Protein AF-A0A109KPI8-F1 (afdb_monomer_lite)

Organism: Pseudomonas fluorescens (NCBI:txid294)

Secondary structure (DSSP, 8-state):
-HHHHHHHHHHHHHHHHHHHHHHHHHHHHHHHHHHHHHTT-HHHHHHHHHHHHHHHHHHHHHHHHHHHHT-

Foldseek 3Di:
DVVLLVVLVVVLVVLVVVLVVLVVVLVVLVVVLVVCVVVVNPVSNVVSVVVNVVSVVSSVVSVVSSVVSND

Structure (mmCIF, N/CA/C/O backbone):
data_AF-A0A109KPI8-F1
#
_entry.id   AF-A0A109KPI8-F1
#
loop_
_atom_site.group_PDB
_atom_site.id
_atom_site.type_symbol
_atom_site.label_atom_id
_atom_site.label_alt_id
_atom_site.label_comp_id
_atom_site.label_asym_id
_atom_site.label_entity_id
_atom_site.label_seq_id
_atom_site.pdbx_PDB_ins_code
_atom_site.Cartn_x
_atom_site.Cartn_y
_atom_site.Cartn_z
_atom_site.occupancy
_atom_site.B_iso_or_equiv
_atom_site.auth_seq_id
_atom_site.auth_comp_id
_atom_site.auth_asym_id
_atom_site.auth_atom_id
_atom_site.pdbx_PDB_model_num
ATOM 1 N N . MET A 1 1 ? 23.020 -3.814 -23.181 1.00 62.25 1 MET A N 1
ATOM 2 C CA . MET A 1 1 ? 22.087 -2.661 -23.134 1.00 62.25 1 MET A CA 1
ATOM 3 C C . MET A 1 1 ? 20.635 -3.120 -23.192 1.00 62.25 1 MET A C 1
ATOM 5 O O . MET A 1 1 ? 19.921 -2.796 -22.258 1.00 62.25 1 MET A O 1
ATOM 9 N N . GLN A 1 2 ? 20.224 -3.919 -24.189 1.00 70.56 2 GLN A N 1
ATOM 10 C CA . GLN A 1 2 ? 18.854 -4.463 -24.299 1.00 70.56 2 GLN A CA 1
ATOM 11 C C . GLN A 1 2 ? 18.380 -5.214 -23.036 1.00 70.56 2 GLN A C 1
ATOM 13 O O . GLN A 1 2 ? 17.246 -5.037 -22.599 1.00 70.56 2 GLN A O 1
ATOM 18 N N . ASP A 1 3 ? 19.265 -5.999 -22.412 1.00 76.38 3 ASP A N 1
ATOM 19 C CA . ASP A 1 3 ? 18.919 -6.804 -21.231 1.00 76.38 3 ASP A CA 1
ATOM 20 C C . ASP A 1 3 ? 18.572 -5.951 -20.002 1.00 76.38 3 ASP A C 1
ATOM 22 O O . ASP A 1 3 ? 17.653 -6.290 -19.260 1.00 76.38 3 ASP A O 1
ATOM 26 N N . ASN A 1 4 ? 19.238 -4.801 -19.825 1.00 82.56 4 ASN A N 1
ATOM 27 C CA . ASN A 1 4 ? 18.926 -3.871 -18.734 1.00 82.56 4 ASN A CA 1
ATOM 28 C C . ASN A 1 4 ? 17.550 -3.227 -18.937 1.00 82.56 4 ASN A C 1
ATOM 30 O O . ASN A 1 4 ? 16.798 -3.083 -17.979 1.00 82.56 4 ASN A O 1
ATOM 34 N N . THR A 1 5 ? 17.190 -2.895 -20.181 1.00 89.62 5 THR A N 1
ATOM 35 C CA . THR A 1 5 ? 15.863 -2.359 -20.511 1.00 89.62 5 THR A CA 1
ATOM 36 C C . THR A 1 5 ? 14.765 -3.381 -20.218 1.00 89.62 5 THR A C 1
ATOM 38 O O . THR A 1 5 ? 13.778 -3.047 -19.568 1.00 89.62 5 THR A O 1
ATOM 41 N N . ASN A 1 6 ? 14.951 -4.643 -20.616 1.00 93.50 6 ASN A N 1
ATOM 42 C CA . ASN A 1 6 ? 13.986 -5.707 -20.324 1.00 93.50 6 ASN A CA 1
ATOM 43 C C . ASN A 1 6 ? 13.854 -5.963 -18.814 1.00 93.50 6 ASN A C 1
ATOM 45 O O . ASN A 1 6 ? 12.742 -6.132 -18.314 1.00 93.50 6 ASN A O 1
ATOM 49 N N . ALA A 1 7 ? 14.969 -5.942 -18.076 1.00 95.06 7 ALA A N 1
ATOM 50 C CA . ALA A 1 7 ? 14.961 -6.086 -16.622 1.00 95.06 7 ALA A CA 1
ATOM 51 C C . ALA A 1 7 ? 14.233 -4.923 -15.925 1.00 95.06 7 ALA A C 1
ATOM 53 O O . ALA A 1 7 ? 13.460 -5.154 -14.993 1.00 95.06 7 ALA A O 1
ATOM 54 N N . HIS A 1 8 ? 14.430 -3.683 -16.385 1.00 97.00 8 HIS A N 1
ATOM 55 C CA . HIS A 1 8 ? 13.720 -2.516 -15.858 1.00 97.00 8 HIS A CA 1
ATOM 56 C C . HIS A 1 8 ? 12.211 -2.607 -16.103 1.00 97.00 8 HIS A C 1
ATOM 58 O O . HIS A 1 8 ? 11.439 -2.364 -15.176 1.00 97.00 8 HIS A O 1
ATOM 64 N N . ILE A 1 9 ? 11.791 -3.013 -17.307 1.00 96.50 9 ILE A N 1
ATOM 65 C CA . ILE A 1 9 ? 10.373 -3.210 -17.647 1.00 96.50 9 ILE A CA 1
ATOM 66 C C . ILE A 1 9 ? 9.755 -4.282 -16.748 1.00 96.50 9 ILE A C 1
ATOM 68 O O . ILE A 1 9 ? 8.764 -4.010 -16.076 1.00 96.50 9 ILE A O 1
ATOM 72 N N . ALA A 1 10 ? 10.379 -5.461 -16.659 1.00 97.38 10 ALA A N 1
ATOM 73 C CA . ALA A 1 10 ? 9.875 -6.550 -15.824 1.00 97.38 10 ALA A CA 1
ATOM 74 C C . ALA A 1 10 ? 9.767 -6.140 -14.344 1.00 97.38 10 ALA A C 1
ATOM 76 O O . ALA A 1 10 ? 8.780 -6.450 -13.677 1.00 97.38 10 ALA A O 1
ATOM 77 N N . THR A 1 11 ? 10.751 -5.392 -13.837 1.00 98.31 11 THR A N 1
ATOM 78 C CA . THR A 1 11 ? 10.722 -4.871 -12.463 1.00 98.31 11 THR A CA 1
ATOM 79 C C . THR A 1 11 ? 9.590 -3.861 -12.277 1.00 98.31 11 THR A C 1
ATOM 81 O O . THR A 1 11 ? 8.851 -3.940 -11.297 1.00 98.31 11 THR A O 1
ATOM 84 N N . ALA A 1 12 ? 9.414 -2.931 -13.218 1.00 98.44 12 ALA A N 1
ATOM 85 C CA . ALA A 1 12 ? 8.346 -1.939 -13.168 1.00 98.44 12 ALA A CA 1
ATOM 86 C C . ALA A 1 12 ? 6.955 -2.588 -13.217 1.00 98.44 12 ALA A C 1
ATOM 88 O O . ALA A 1 12 ? 6.060 -2.134 -12.510 1.00 98.44 12 ALA A O 1
ATOM 89 N N . ASP A 1 13 ? 6.775 -3.655 -13.994 1.00 98.44 13 ASP A N 1
ATOM 90 C CA . ASP A 1 13 ? 5.502 -4.374 -14.096 1.00 98.44 13 ASP A CA 1
ATOM 91 C C . ASP A 1 13 ? 5.157 -5.117 -12.795 1.00 98.44 13 ASP A C 1
ATOM 93 O O . ASP A 1 13 ? 4.027 -5.030 -12.310 1.00 98.44 13 ASP A O 1
ATOM 97 N N . VAL A 1 14 ? 6.135 -5.777 -12.163 1.00 98.69 14 VAL A N 1
ATOM 98 C CA . VAL A 1 14 ? 5.939 -6.398 -10.839 1.00 98.69 14 VAL A CA 1
ATOM 99 C C . VAL A 1 14 ? 5.616 -5.342 -9.781 1.00 98.69 14 VAL A C 1
ATOM 101 O O . VAL A 1 14 ? 4.706 -5.533 -8.973 1.00 98.69 14 VAL A O 1
ATOM 104 N N . LEU A 1 15 ? 6.310 -4.201 -9.801 1.00 98.75 15 LEU A N 1
ATOM 105 C CA . LEU A 1 15 ? 6.012 -3.089 -8.898 1.00 98.75 15 LEU A CA 1
ATOM 106 C C . LEU A 1 15 ? 4.61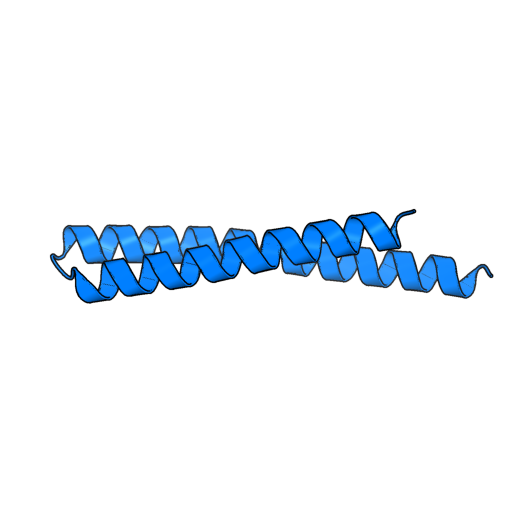8 -2.502 -9.145 1.00 98.75 15 LEU A C 1
ATOM 108 O O . LEU A 1 15 ? 3.958 -2.113 -8.188 1.00 98.75 15 LEU A O 1
ATOM 112 N N . THR A 1 16 ? 4.128 -2.480 -10.387 1.00 98.75 16 THR A N 1
ATOM 113 C CA . THR A 1 16 ? 2.744 -2.087 -10.690 1.00 98.75 16 THR A CA 1
ATOM 114 C C . THR A 1 16 ? 1.735 -3.047 -10.053 1.00 98.75 16 THR A C 1
ATOM 116 O O . THR A 1 16 ? 0.755 -2.591 -9.469 1.00 98.75 16 THR A O 1
ATOM 119 N N . LEU A 1 17 ? 1.977 -4.361 -10.086 1.00 98.81 17 LEU A N 1
ATOM 120 C CA . LEU A 1 17 ? 1.121 -5.323 -9.376 1.00 98.81 17 LEU A CA 1
ATOM 121 C C . LEU A 1 17 ? 1.158 -5.103 -7.858 1.00 98.81 17 LEU A C 1
ATOM 123 O O . LEU A 1 17 ? 0.118 -5.142 -7.203 1.00 98.81 17 LEU A O 1
ATOM 127 N N . LEU A 1 18 ? 2.336 -4.817 -7.297 1.00 98.81 18 LEU A N 1
ATOM 128 C CA . LEU A 1 18 ? 2.466 -4.515 -5.873 1.00 98.81 18 LEU A CA 1
ATOM 129 C C . LEU A 1 18 ? 1.760 -3.202 -5.495 1.00 98.81 18 LEU A C 1
ATOM 131 O O . LEU A 1 18 ? 1.126 -3.136 -4.447 1.00 98.81 18 LEU A O 1
ATOM 135 N N . LEU A 1 19 ? 1.803 -2.185 -6.359 1.00 98.88 19 LEU A N 1
ATOM 136 C CA . LEU A 1 19 ? 1.051 -0.941 -6.182 1.00 98.88 19 LEU A CA 1
ATOM 137 C C . LEU A 1 19 ? -0.460 -1.203 -6.128 1.00 98.88 19 LEU A C 1
ATOM 139 O O . LEU A 1 19 ? -1.139 -0.672 -5.253 1.00 98.88 19 LEU A O 1
ATOM 143 N N . HIS A 1 20 ? -0.985 -2.062 -7.006 1.00 98.75 20 HIS A N 1
ATOM 144 C CA . HIS A 1 20 ? -2.394 -2.461 -6.941 1.00 98.75 20 HIS A CA 1
ATOM 145 C C . HIS A 1 20 ? -2.737 -3.152 -5.617 1.00 98.75 20 HIS A C 1
ATOM 147 O O . HIS A 1 20 ? -3.801 -2.888 -5.060 1.00 98.75 20 HIS A O 1
ATOM 153 N N . ASN A 1 21 ? -1.832 -3.972 -5.073 1.00 98.81 21 ASN A N 1
ATOM 154 C CA . ASN A 1 21 ? -2.031 -4.567 -3.752 1.00 98.81 21 ASN A CA 1
ATOM 155 C C . ASN A 1 21 ? -2.092 -3.507 -2.647 1.00 98.81 21 ASN A C 1
ATOM 157 O O . ASN A 1 21 ? -2.918 -3.648 -1.751 1.00 98.81 21 ASN A O 1
ATOM 161 N N . GLN A 1 22 ? -1.290 -2.436 -2.713 1.00 98.75 22 GLN A N 1
ATOM 162 C CA . GLN A 1 22 ? -1.385 -1.341 -1.740 1.00 98.75 22 GLN A CA 1
ATOM 163 C C . GLN A 1 22 ? -2.790 -0.731 -1.724 1.00 98.75 22 GLN A C 1
ATOM 165 O O . GLN A 1 22 ? -3.380 -0.600 -0.655 1.00 98.75 22 GLN A O 1
ATOM 170 N N . TYR A 1 23 ? -3.355 -0.437 -2.898 1.00 98.69 23 TYR A N 1
ATOM 171 C CA . TYR A 1 23 ? -4.706 0.121 -3.003 1.00 98.69 23 TYR A CA 1
ATOM 172 C C . TYR A 1 23 ? -5.797 -0.865 -2.575 1.00 98.69 23 TYR A C 1
ATOM 174 O O . TYR A 1 23 ? -6.721 -0.483 -1.861 1.00 98.69 23 TYR A O 1
ATOM 182 N N . ALA A 1 24 ? -5.685 -2.138 -2.964 1.00 98.81 24 ALA A N 1
ATOM 183 C CA . ALA A 1 24 ? -6.653 -3.162 -2.576 1.00 98.81 24 ALA A CA 1
ATOM 184 C C . ALA A 1 24 ? -6.665 -3.396 -1.056 1.00 98.81 24 ALA A C 1
ATOM 186 O O . ALA A 1 24 ? -7.732 -3.529 -0.457 1.00 98.81 24 ALA A O 1
ATOM 187 N N . LEU A 1 25 ? -5.488 -3.413 -0.425 1.00 98.81 25 LEU A N 1
ATOM 188 C CA . LEU A 1 25 ? -5.363 -3.537 1.026 1.00 98.81 25 LEU A CA 1
ATOM 189 C C . LEU A 1 25 ? -5.870 -2.287 1.749 1.00 98.81 25 LEU A C 1
ATOM 191 O O . LEU A 1 25 ? -6.533 -2.430 2.772 1.00 98.81 25 LEU A O 1
ATOM 195 N N . ALA A 1 26 ? -5.604 -1.089 1.219 1.00 98.69 26 ALA A N 1
ATOM 196 C CA . ALA A 1 26 ? -6.091 0.156 1.807 1.00 98.69 26 ALA A CA 1
ATOM 197 C C . ALA A 1 26 ? -7.624 0.183 1.815 1.00 98.69 26 ALA A C 1
ATOM 199 O O . ALA A 1 26 ? -8.214 0.385 2.870 1.00 98.69 26 ALA A O 1
ATOM 200 N N . ALA A 1 27 ? -8.261 -0.156 0.690 1.00 98.69 27 ALA A N 1
ATOM 201 C CA . ALA A 1 27 ? -9.717 -0.264 0.601 1.00 98.69 27 ALA A CA 1
ATOM 202 C C . ALA A 1 27 ? -10.289 -1.316 1.569 1.00 98.69 27 ALA A C 1
ATOM 204 O O . ALA A 1 27 ? -11.282 -1.073 2.249 1.00 98.69 27 ALA A O 1
ATOM 205 N N . ALA A 1 28 ? -9.650 -2.485 1.684 1.00 98.75 28 ALA A N 1
ATOM 206 C CA . ALA A 1 28 ? -10.093 -3.512 2.625 1.00 98.75 28 ALA A CA 1
ATOM 207 C C . ALA A 1 28 ? -9.971 -3.057 4.092 1.00 98.75 28 ALA A C 1
ATOM 209 O O . ALA A 1 28 ? -10.844 -3.356 4.905 1.00 98.75 28 ALA A O 1
ATOM 210 N N . ILE A 1 29 ? -8.901 -2.338 4.441 1.00 98.56 29 ILE A N 1
ATOM 211 C CA . ILE A 1 29 ? -8.697 -1.811 5.796 1.00 98.56 29 ILE A CA 1
ATOM 212 C C . ILE A 1 29 ? -9.636 -0.637 6.082 1.00 98.56 29 ILE A C 1
ATOM 214 O O . ILE A 1 29 ? -10.086 -0.512 7.219 1.00 98.56 29 ILE A O 1
ATOM 218 N N . GLU A 1 30 ? -9.990 0.171 5.083 1.00 98.62 30 GLU A N 1
ATOM 219 C CA . GLU A 1 30 ? -10.988 1.233 5.223 1.00 98.62 30 GLU A CA 1
ATOM 220 C C . GLU A 1 30 ? -12.334 0.663 5.690 1.00 98.62 30 GLU A C 1
ATOM 222 O O . GLU A 1 30 ? -12.912 1.153 6.660 1.00 98.62 30 GLU A O 1
ATOM 227 N N . GLU A 1 31 ? -12.785 -0.446 5.100 1.00 98.56 31 GLU A N 1
ATOM 228 C CA . GLU A 1 31 ? -14.007 -1.132 5.541 1.00 98.56 31 GLU A CA 1
ATOM 229 C C . GLU A 1 31 ? -13.905 -1.635 6.994 1.00 98.56 31 GLU A C 1
ATOM 231 O O . GLU A 1 31 ? -14.855 -1.510 7.774 1.00 98.56 31 GLU A O 1
ATOM 236 N N . VAL A 1 32 ? -12.737 -2.140 7.413 1.00 98.31 32 VAL A N 1
ATOM 237 C CA . VAL A 1 32 ? -12.494 -2.526 8.818 1.00 98.31 32 VAL A CA 1
ATOM 238 C C . VAL A 1 32 ? -12.521 -1.301 9.737 1.00 98.31 32 VAL A C 1
ATOM 240 O O . VAL A 1 32 ? -13.091 -1.368 10.829 1.00 98.31 32 VAL A O 1
ATOM 243 N N . ALA A 1 33 ? -11.958 -0.172 9.303 1.00 98.31 33 ALA A N 1
ATOM 244 C CA . ALA A 1 33 ? -11.959 1.082 10.049 1.00 98.31 33 ALA A CA 1
ATOM 245 C C . ALA A 1 33 ? -13.383 1.604 10.268 1.00 98.31 33 ALA A C 1
ATOM 247 O O . ALA A 1 33 ? -13.721 2.047 11.372 1.00 98.31 33 ALA A O 1
ATOM 248 N N . LEU A 1 34 ? -14.223 1.536 9.232 1.00 98.25 34 LEU A N 1
ATOM 249 C CA . LEU A 1 34 ? -15.631 1.925 9.281 1.00 98.25 34 LEU A CA 1
ATOM 250 C C . LEU A 1 34 ? -16.431 1.007 10.208 1.00 98.25 34 LEU A C 1
ATOM 252 O O . LEU A 1 34 ? -17.190 1.499 11.048 1.00 98.25 34 LEU A O 1
ATOM 256 N N . TRP A 1 35 ? -16.217 -0.308 10.119 1.00 98.50 35 TRP A N 1
ATOM 257 C CA . TRP A 1 35 ? -16.830 -1.278 11.026 1.00 98.50 35 TRP A CA 1
ATOM 258 C C . TRP A 1 35 ? -16.430 -1.034 12.488 1.00 98.50 35 TRP A C 1
ATOM 260 O O . TRP A 1 35 ? -17.299 -0.973 13.360 1.00 98.50 35 TRP A O 1
ATOM 270 N N . ALA A 1 36 ? -15.139 -0.820 12.764 1.00 98.31 36 ALA A N 1
ATOM 271 C CA . ALA A 1 36 ? -14.634 -0.545 14.109 1.00 98.31 36 ALA A CA 1
ATOM 272 C C . ALA A 1 36 ? -15.246 0.734 14.697 1.00 98.31 36 ALA A C 1
ATOM 274 O O . ALA A 1 36 ? -15.695 0.743 15.846 1.00 98.31 36 ALA A O 1
ATOM 275 N N . LYS A 1 37 ? -15.340 1.794 13.884 1.00 97.38 37 LYS A N 1
ATOM 276 C CA . LYS A 1 37 ? -15.986 3.055 14.260 1.00 97.38 37 LYS A CA 1
ATOM 277 C C . LYS A 1 37 ? -17.468 2.865 14.578 1.00 97.38 37 LYS A C 1
ATOM 279 O O . LYS A 1 37 ? -17.937 3.369 15.596 1.00 97.38 37 LYS A O 1
ATOM 284 N N . ALA A 1 38 ? -18.197 2.124 13.743 1.00 97.94 38 ALA A N 1
ATOM 285 C CA . ALA A 1 38 ? -19.609 1.814 13.969 1.00 97.94 38 ALA A CA 1
ATOM 286 C C . ALA A 1 38 ? -19.831 0.960 15.231 1.00 97.94 38 ALA A C 1
ATOM 288 O O . ALA A 1 38 ? -20.831 1.138 15.924 1.00 97.94 38 ALA A O 1
ATOM 289 N N . GLY A 1 39 ? -18.888 0.071 15.557 1.00 97.19 39 GLY A N 1
ATOM 290 C CA . GLY A 1 39 ? -18.894 -0.742 16.776 1.00 97.19 39 GLY A CA 1
ATOM 291 C C . GLY A 1 39 ? -18.425 -0.017 18.044 1.00 97.19 39 GLY A C 1
ATOM 2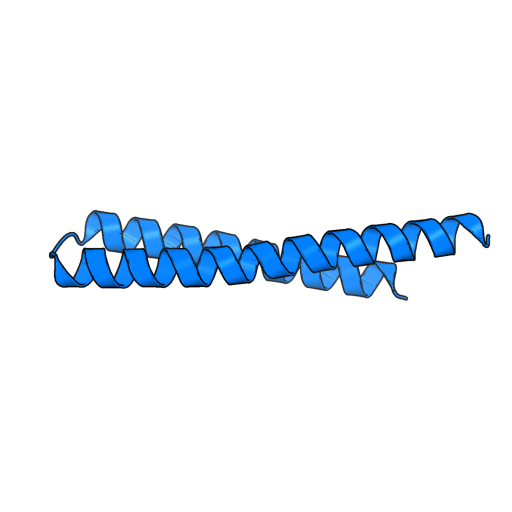92 O O . GLY A 1 39 ? -18.425 -0.623 19.112 1.00 97.19 39 GLY A O 1
ATOM 293 N N . GLY A 1 40 ? -18.015 1.253 17.950 1.00 96.88 40 GLY A N 1
ATOM 294 C CA . GLY A 1 40 ? -17.510 2.034 19.084 1.00 96.88 40 GLY A CA 1
ATOM 295 C C . GLY A 1 40 ? -16.088 1.675 19.531 1.00 96.88 40 GLY A C 1
ATOM 296 O O . GLY A 1 40 ? -15.659 2.118 20.594 1.00 96.88 40 GLY A O 1
ATOM 297 N N . SER A 1 41 ? -15.344 0.899 18.737 1.00 97.31 41 SER A N 1
ATOM 298 C CA . SER A 1 41 ? -13.951 0.549 19.030 1.00 97.31 41 SER A CA 1
ATOM 299 C C . SER A 1 41 ? -13.000 1.627 18.500 1.00 97.31 41 SER A C 1
ATOM 301 O O . SER A 1 41 ? -12.489 1.532 17.381 1.00 97.31 41 SER A O 1
ATOM 303 N N . SER A 1 42 ? -12.778 2.679 19.294 1.00 96.44 42 SER A N 1
ATOM 304 C CA . SER A 1 42 ? -11.934 3.818 18.899 1.00 96.44 42 SER A CA 1
ATOM 305 C C . SER A 1 42 ? -10.469 3.428 18.688 1.00 96.44 42 SER A C 1
ATOM 307 O O . SER A 1 42 ? -9.886 3.816 17.684 1.00 96.44 42 SER A O 1
ATOM 309 N N . GLU A 1 43 ? -9.899 2.600 19.567 1.00 98.19 43 GLU A N 1
ATOM 310 C CA . GLU A 1 43 ? -8.507 2.135 19.454 1.00 98.19 43 GLU A CA 1
ATOM 311 C C . GLU A 1 43 ? -8.291 1.303 18.180 1.00 98.19 43 GLU A C 1
ATOM 313 O O . GLU A 1 43 ? -7.336 1.518 17.436 1.00 98.19 43 GLU A O 1
ATOM 318 N N . THR A 1 44 ? -9.221 0.392 17.859 1.00 98.12 44 THR A N 1
ATOM 319 C CA . THR A 1 44 ? -9.145 -0.376 16.605 1.00 98.12 44 THR A CA 1
ATOM 320 C C . THR A 1 44 ? -9.266 0.535 15.386 1.00 98.12 44 THR A C 1
ATOM 322 O O . THR A 1 44 ? -8.516 0.359 14.430 1.00 98.12 44 THR A O 1
ATOM 325 N N . HIS A 1 45 ? -10.166 1.524 15.421 1.00 98.44 45 HIS A N 1
ATOM 326 C CA . HIS A 1 45 ? -10.281 2.512 14.351 1.00 98.44 45 HIS A CA 1
ATOM 327 C C . HIS A 1 45 ? -8.958 3.274 14.154 1.00 98.44 45 HIS A C 1
ATOM 329 O O . HIS A 1 45 ? -8.440 3.317 13.041 1.00 98.44 45 HIS A O 1
ATOM 335 N N . GLU A 1 46 ? -8.348 3.788 15.222 1.00 98.44 46 GLU A N 1
ATOM 336 C CA . GLU A 1 46 ? -7.058 4.492 15.156 1.00 98.44 46 GLU A CA 1
ATOM 337 C C . GLU A 1 46 ? -5.938 3.613 14.577 1.00 98.44 46 GLU A C 1
ATOM 339 O O . GLU A 1 46 ? -5.200 4.053 13.693 1.00 98.44 46 GLU A O 1
ATOM 344 N N . HIS A 1 47 ? -5.849 2.344 14.985 1.00 98.44 47 HIS A N 1
ATOM 345 C CA . HIS A 1 47 ? -4.884 1.403 14.410 1.00 98.44 47 HIS A CA 1
ATOM 346 C C . HIS A 1 47 ? -5.110 1.146 12.917 1.00 98.44 47 HIS A C 1
ATOM 348 O O . HIS A 1 47 ? -4.144 1.065 12.157 1.00 98.44 47 HIS A O 1
ATOM 354 N N . THR A 1 48 ? -6.366 1.042 12.475 1.00 98.38 48 THR A N 1
ATOM 355 C CA . THR A 1 48 ? -6.670 0.885 11.045 1.00 98.38 48 THR A CA 1
ATOM 356 C C . THR A 1 48 ? -6.306 2.127 10.233 1.00 98.38 48 THR A C 1
ATOM 358 O O . THR A 1 48 ? -5.760 1.978 9.142 1.00 98.38 48 THR A O 1
ATOM 361 N N . ILE A 1 49 ? -6.506 3.339 10.772 1.00 98.38 49 ILE A N 1
ATOM 362 C CA . ILE A 1 49 ? -6.053 4.580 10.123 1.00 98.38 49 ILE A CA 1
ATOM 363 C C . ILE A 1 49 ? -4.527 4.572 9.958 1.00 98.38 49 ILE A C 1
ATOM 365 O O . ILE A 1 49 ? -4.036 4.748 8.845 1.00 98.38 49 ILE A O 1
ATOM 369 N N . ALA A 1 50 ? -3.773 4.272 11.019 1.00 98.56 50 ALA A N 1
ATOM 370 C CA . ALA A 1 50 ? -2.308 4.221 10.959 1.00 98.56 50 ALA A CA 1
ATOM 371 C C . ALA A 1 50 ? -1.781 3.164 9.961 1.00 98.56 50 ALA A C 1
ATOM 373 O O . ALA A 1 50 ? -0.763 3.359 9.287 1.00 98.56 50 ALA A O 1
ATOM 374 N N . ALA A 1 51 ? -2.482 2.032 9.832 1.00 98.69 51 ALA A N 1
ATOM 375 C CA . ALA A 1 51 ? -2.159 1.023 8.828 1.00 98.69 51 ALA A CA 1
ATOM 376 C C . ALA A 1 51 ? -2.376 1.547 7.396 1.00 98.69 51 ALA A C 1
ATOM 378 O O . ALA A 1 51 ? -1.515 1.333 6.542 1.00 98.69 51 ALA A O 1
ATOM 379 N N . MET A 1 52 ? -3.473 2.268 7.131 1.00 98.38 52 MET A N 1
ATOM 380 C CA . MET A 1 52 ? -3.718 2.887 5.819 1.00 98.38 52 MET A CA 1
ATOM 381 C C . MET A 1 52 ? -2.670 3.948 5.472 1.00 98.38 52 MET A C 1
ATOM 383 O O . MET A 1 52 ? -2.147 3.927 4.362 1.00 98.38 52 MET A O 1
ATOM 387 N N . GLU A 1 53 ? -2.258 4.786 6.428 1.00 98.62 53 GLU A N 1
ATOM 388 C CA . GLU A 1 53 ? -1.176 5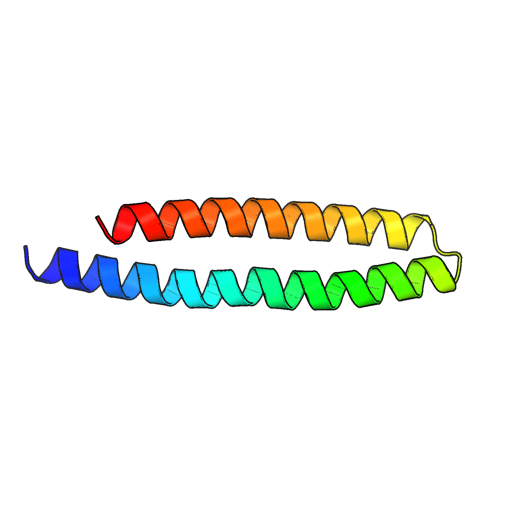.765 6.218 1.00 98.62 53 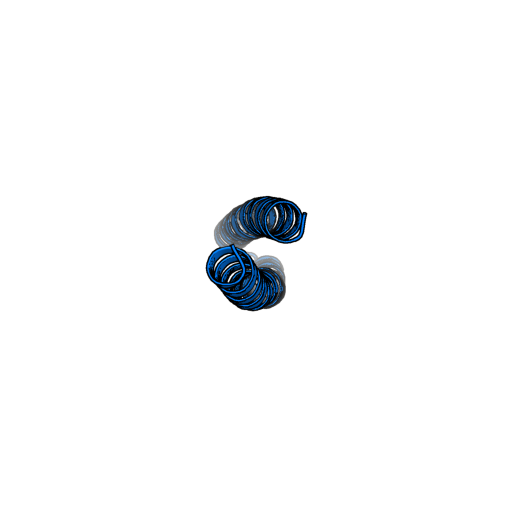GLU A CA 1
ATOM 389 C C . GLU A 1 53 ? 0.137 5.091 5.780 1.00 98.62 53 GLU A C 1
ATOM 391 O O . GLU A 1 53 ? 0.862 5.582 4.908 1.00 98.62 53 GLU A O 1
ATOM 396 N N . THR A 1 54 ? 0.435 3.916 6.343 1.00 98.81 54 THR A N 1
ATOM 397 C CA . THR A 1 54 ? 1.587 3.105 5.925 1.00 98.81 54 THR A CA 1
ATOM 398 C C . THR A 1 54 ? 1.425 2.599 4.489 1.00 98.81 54 THR A C 1
ATOM 400 O O . THR A 1 54 ? 2.384 2.617 3.710 1.00 98.81 54 THR A O 1
ATOM 403 N N . LEU A 1 55 ? 0.222 2.158 4.112 1.00 98.81 55 LEU A N 1
ATOM 404 C CA . LEU A 1 55 ? -0.056 1.694 2.753 1.00 98.81 55 LEU A CA 1
ATOM 405 C C . LEU A 1 55 ? 0.069 2.818 1.721 1.00 98.81 55 LEU A C 1
ATOM 407 O O . LEU A 1 55 ? 0.647 2.571 0.659 1.00 98.81 55 LEU A O 1
ATOM 411 N N . ASP A 1 56 ? -0.378 4.029 2.054 1.00 98.75 56 ASP A N 1
ATOM 412 C CA . ASP A 1 56 ? -0.280 5.226 1.212 1.00 98.75 56 ASP A CA 1
ATOM 413 C C . ASP A 1 56 ? 1.169 5.679 1.004 1.00 98.75 56 ASP A C 1
ATOM 415 O O . ASP A 1 56 ? 1.587 5.999 -0.119 1.00 98.75 56 ASP A O 1
ATOM 419 N N . SER A 1 57 ? 1.974 5.654 2.071 1.00 98.81 57 SER A N 1
ATOM 420 C CA . SER A 1 57 ? 3.411 5.940 1.995 1.00 98.81 57 SER A CA 1
ATOM 421 C C . SER A 1 57 ? 4.121 4.950 1.063 1.00 98.81 57 SER A C 1
ATOM 423 O O . SER A 1 57 ? 4.858 5.340 0.150 1.00 98.81 57 SER A O 1
ATOM 425 N N . ASN A 1 58 ? 3.816 3.659 1.211 1.00 98.81 58 ASN A N 1
ATOM 426 C CA . ASN A 1 58 ? 4.347 2.608 0.347 1.00 98.81 58 ASN A CA 1
ATOM 427 C C . ASN A 1 58 ? 3.877 2.758 -1.109 1.00 98.81 58 ASN A C 1
ATOM 429 O O . ASN A 1 58 ? 4.691 2.630 -2.023 1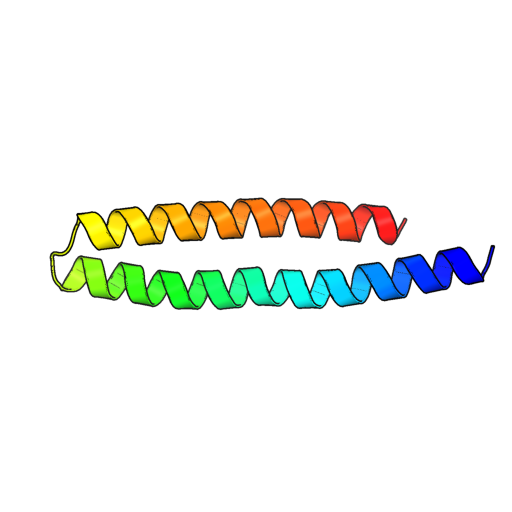.00 98.81 58 ASN A O 1
ATOM 433 N N . ALA A 1 59 ? 2.600 3.074 -1.348 1.00 98.81 59 ALA A N 1
ATOM 434 C CA . ALA A 1 59 ? 2.066 3.314 -2.690 1.00 98.81 59 ALA A CA 1
ATOM 435 C C . ALA A 1 59 ? 2.791 4.481 -3.384 1.00 98.81 59 ALA A C 1
ATOM 437 O O . ALA A 1 59 ? 3.180 4.379 -4.553 1.00 98.81 59 ALA A O 1
ATOM 438 N N . SER A 1 60 ? 3.055 5.559 -2.643 1.00 98.69 60 SER A N 1
ATOM 439 C CA . SER A 1 60 ? 3.806 6.723 -3.128 1.00 98.69 60 SER A CA 1
ATOM 440 C C . SER A 1 60 ? 5.250 6.363 -3.494 1.00 98.69 60 SER A C 1
ATOM 442 O O . SER A 1 60 ? 5.729 6.710 -4.578 1.00 98.69 60 SER A O 1
ATOM 444 N N . ALA A 1 61 ? 5.941 5.610 -2.632 1.00 98.81 61 ALA A N 1
ATOM 445 C CA . ALA A 1 61 ? 7.311 5.163 -2.876 1.00 98.81 61 ALA A CA 1
ATOM 446 C C . ALA A 1 61 ? 7.414 4.204 -4.076 1.00 98.81 61 ALA A C 1
ATOM 448 O O . ALA A 1 61 ? 8.299 4.360 -4.922 1.00 98.81 61 ALA A O 1
ATOM 449 N N . ILE A 1 62 ? 6.487 3.247 -4.190 1.00 98.81 62 ILE A N 1
ATOM 450 C CA . ILE A 1 62 ? 6.422 2.306 -5.316 1.00 98.81 62 ILE A CA 1
ATOM 451 C C . ILE A 1 62 ? 6.170 3.062 -6.623 1.00 98.81 62 ILE A C 1
ATOM 453 O O . ILE A 1 62 ? 6.870 2.827 -7.608 1.00 98.81 62 ILE A O 1
ATOM 457 N N . THR A 1 63 ? 5.237 4.017 -6.625 1.00 98.75 63 THR A N 1
ATOM 458 C CA . THR A 1 63 ? 4.945 4.859 -7.795 1.00 98.75 63 THR A CA 1
ATOM 459 C C . THR A 1 63 ? 6.191 5.610 -8.260 1.00 98.75 63 THR A C 1
ATOM 461 O O . THR A 1 63 ? 6.535 5.578 -9.444 1.00 98.75 63 THR A O 1
ATOM 464 N N . ALA A 1 64 ? 6.929 6.225 -7.332 1.00 98.56 64 ALA A N 1
ATOM 465 C CA . ALA A 1 64 ? 8.186 6.897 -7.650 1.00 98.56 64 ALA A CA 1
ATOM 466 C C . ALA A 1 64 ? 9.243 5.928 -8.217 1.00 98.56 64 ALA A C 1
ATOM 468 O O . ALA A 1 64 ? 9.979 6.289 -9.138 1.00 98.56 64 ALA A O 1
ATOM 469 N N . GLY A 1 65 ? 9.313 4.697 -7.700 1.00 98.44 65 GLY A N 1
ATOM 470 C CA . GLY A 1 65 ? 10.189 3.642 -8.215 1.00 98.44 65 GLY A CA 1
ATOM 471 C C . GLY A 1 65 ? 9.846 3.225 -9.648 1.00 98.44 65 GLY A C 1
ATOM 472 O O . GLY A 1 65 ? 10.735 3.170 -10.497 1.00 98.44 65 GLY A O 1
ATOM 473 N N . ILE A 1 66 ? 8.560 3.011 -9.944 1.00 98.44 66 ILE A N 1
ATOM 474 C CA . ILE A 1 66 ? 8.070 2.678 -11.291 1.00 98.44 66 ILE A CA 1
ATOM 475 C C . ILE A 1 66 ? 8.448 3.777 -12.288 1.00 98.44 66 ILE A C 1
ATOM 477 O O . ILE A 1 66 ? 8.973 3.476 -13.359 1.00 98.44 66 ILE A O 1
ATOM 481 N N . LEU A 1 67 ? 8.220 5.047 -11.935 1.00 97.94 67 LEU A N 1
ATOM 482 C CA . LEU A 1 67 ? 8.543 6.176 -12.811 1.00 97.94 67 LEU A CA 1
ATOM 483 C C . LEU A 1 67 ? 10.038 6.250 -13.131 1.00 97.94 67 LEU A C 1
ATOM 485 O O . LEU A 1 67 ? 10.388 6.541 -14.268 1.00 97.94 67 LEU A O 1
ATOM 489 N N . LYS A 1 68 ? 10.917 5.953 -12.165 1.00 97.25 68 LYS A N 1
ATOM 490 C CA . LYS A 1 68 ? 12.372 5.923 -12.390 1.00 97.25 68 LYS A CA 1
ATOM 491 C C . LYS A 1 68 ? 12.810 4.775 -13.298 1.00 97.25 68 LYS A C 1
ATOM 493 O O . LYS A 1 68 ? 13.717 4.960 -14.096 1.00 97.25 68 LYS A O 1
ATOM 498 N N . LEU A 1 69 ? 12.191 3.600 -13.178 1.00 96.88 69 LEU A N 1
ATOM 499 C CA . LEU A 1 69 ? 12.539 2.428 -13.992 1.00 96.88 69 LEU A CA 1
ATOM 500 C C . LEU A 1 69 ? 12.092 2.557 -15.453 1.00 96.88 69 LEU A C 1
ATOM 502 O O . LEU A 1 69 ? 12.674 1.912 -16.320 1.00 96.88 69 LEU A O 1
ATOM 506 N N . ARG A 1 70 ? 11.053 3.358 -15.719 1.00 93.25 70 ARG A N 1
ATOM 507 C CA . ARG A 1 70 ? 10.483 3.560 -17.060 1.00 93.25 70 ARG A CA 1
ATOM 508 C C . ARG A 1 70 ? 11.082 4.750 -17.832 1.00 93.25 70 ARG A C 1
ATOM 510 O O . ARG A 1 70 ? 10.624 5.002 -18.944 1.00 93.25 70 ARG A O 1
ATOM 517 N N . GLN A 1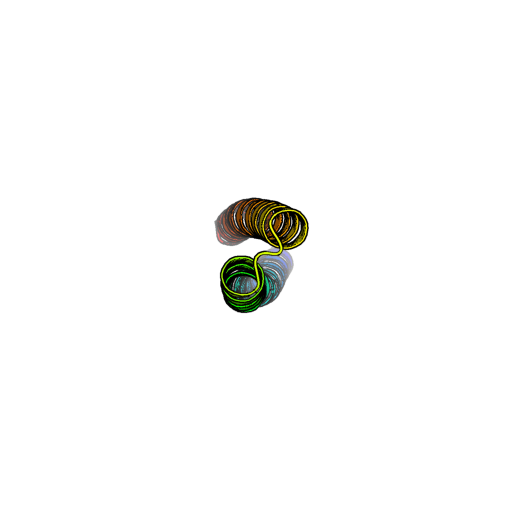 71 ? 12.040 5.479 -17.250 1.00 86.25 71 GLN A N 1
ATOM 518 C CA . GLN A 1 71 ? 12.838 6.507 -17.944 1.00 86.25 71 GLN A CA 1
ATOM 519 C C . GLN A 1 71 ? 13.858 5.862 -18.883 1.00 86.25 71 GLN A C 1
ATOM 521 O O . GLN A 1 71 ? 14.050 6.422 -19.984 1.00 86.25 71 GLN A O 1
#

pLDDT: mean 96.42, std 6.33, range [62.25, 98.88]

Sequence (71 aa):
MQDNTNAHIATADVLTLLLHNQYALAAAIEEVALWAKAGGSSETHEHTIAAMETLDSNASAITAGILKLRQ

Radius of gyration: 16.53 Å; chains: 1; bounding box: 42×14×44 Å